Protein AF-A0A973P2M1-F1 (afdb_monomer)

Structure (mmCIF, N/CA/C/O backbone):
data_AF-A0A973P2M1-F1
#
_entry.id   AF-A0A973P2M1-F1
#
loop_
_atom_site.group_PDB
_atom_site.id
_atom_site.type_symbol
_atom_site.label_atom_id
_atom_site.label_alt_id
_atom_site.label_comp_id
_atom_site.label_asym_id
_atom_site.label_entity_id
_atom_site.label_seq_id
_atom_site.pdbx_PDB_ins_code
_atom_site.Cartn_x
_atom_site.Cartn_y
_atom_site.Cartn_z
_atom_site.occupancy
_atom_site.B_iso_or_equiv
_atom_site.auth_seq_id
_atom_site.auth_comp_id
_atom_site.auth_asym_id
_atom_site.auth_atom_id
_atom_site.pdbx_PDB_model_num
ATOM 1 N N . MET A 1 1 ? -10.713 -14.452 4.082 1.00 56.28 1 MET A N 1
ATOM 2 C CA . MET A 1 1 ? -11.538 -13.927 5.200 1.00 56.28 1 MET A CA 1
ATOM 3 C C . MET A 1 1 ? -11.435 -14.688 6.535 1.00 56.28 1 MET A C 1
ATOM 5 O O . MET A 1 1 ? -11.875 -14.142 7.535 1.00 56.28 1 MET A O 1
ATOM 9 N N . ARG A 1 2 ? -10.850 -15.899 6.624 1.00 62.06 2 ARG A N 1
ATOM 10 C CA . ARG A 1 2 ? -10.816 -16.677 7.887 1.00 62.06 2 ARG A CA 1
ATOM 11 C C . ARG A 1 2 ? -10.021 -16.006 9.027 1.00 62.06 2 ARG A C 1
ATOM 13 O O . ARG A 1 2 ? -10.547 -15.902 10.122 1.00 62.06 2 ARG A O 1
ATOM 20 N N . ARG A 1 3 ? -8.832 -15.450 8.746 1.00 62.72 3 ARG A N 1
ATOM 21 C CA . ARG A 1 3 ? -8.020 -14.713 9.744 1.00 62.72 3 ARG A CA 1
ATOM 22 C C . ARG A 1 3 ? -8.662 -13.411 10.238 1.00 62.72 3 ARG A C 1
ATOM 24 O O . ARG A 1 3 ? -8.574 -13.101 11.415 1.00 62.72 3 ARG A O 1
ATOM 31 N N . LEU A 1 4 ? -9.353 -12.662 9.371 1.00 64.44 4 LEU A N 1
ATOM 32 C CA . LEU A 1 4 ? -10.077 -11.453 9.799 1.00 64.44 4 LEU A CA 1
ATOM 33 C C . LEU A 1 4 ? -11.220 -11.789 10.771 1.00 64.44 4 LEU A C 1
ATOM 35 O O . LEU A 1 4 ? -11.523 -11.009 11.666 1.00 64.44 4 LEU A O 1
ATOM 39 N N . ALA A 1 5 ? -11.839 -12.962 10.610 1.00 65.44 5 ALA A N 1
ATOM 40 C CA . ALA A 1 5 ? -12.885 -13.433 11.510 1.00 65.44 5 ALA A CA 1
ATOM 41 C C . ALA A 1 5 ? -12.354 -13.838 12.899 1.00 65.44 5 ALA A C 1
ATOM 43 O O . ALA A 1 5 ? -13.130 -13.832 13.853 1.00 65.44 5 ALA A O 1
ATOM 44 N N . GLU A 1 6 ? -11.064 -14.166 13.022 1.00 66.94 6 GLU A N 1
ATOM 45 C CA . GLU A 1 6 ? -10.392 -14.458 14.300 1.00 66.94 6 GLU A CA 1
ATOM 46 C C . GLU A 1 6 ? -10.058 -13.168 15.071 1.00 66.94 6 GLU A C 1
ATOM 48 O O . GLU A 1 6 ? -10.055 -13.170 16.297 1.00 66.94 6 GLU A O 1
ATOM 53 N N . LEU A 1 7 ? -9.880 -12.043 14.367 1.00 66.75 7 LEU A N 1
ATOM 54 C CA . LEU A 1 7 ? -9.644 -10.707 14.938 1.00 66.75 7 LEU A CA 1
ATOM 55 C C . LEU A 1 7 ? -10.941 -9.954 15.290 1.00 66.75 7 LEU A C 1
ATOM 57 O O . LEU A 1 7 ? -10.935 -8.732 15.436 1.00 66.75 7 LEU A O 1
ATOM 61 N N . LYS A 1 8 ? -12.073 -10.662 15.406 1.00 66.25 8 LYS A N 1
ATOM 62 C CA . LYS A 1 8 ? -13.387 -10.053 15.650 1.00 66.25 8 LYS A CA 1
ATOM 63 C C . LYS A 1 8 ? -13.349 -9.122 16.871 1.00 66.25 8 LYS A C 1
ATOM 65 O O . LYS A 1 8 ? -13.128 -9.587 17.993 1.00 66.25 8 LYS A O 1
ATOM 70 N N . PRO A 1 9 ? -13.614 -7.819 16.684 1.00 65.75 9 PRO A N 1
ATOM 71 C CA . PRO A 1 9 ? -13.597 -6.880 17.789 1.00 65.75 9 PRO A CA 1
ATOM 72 C C . PRO A 1 9 ? -14.730 -7.164 18.780 1.00 65.75 9 PRO A C 1
ATOM 74 O O . PRO A 1 9 ? -15.880 -7.316 18.372 1.00 65.75 9 PRO A O 1
ATOM 77 N N . GLY A 1 10 ? -14.431 -7.146 20.081 1.00 66.75 10 GLY A N 1
ATOM 78 C CA . GLY A 1 10 ? -15.451 -7.200 21.140 1.00 66.75 10 GLY A CA 1
ATOM 79 C C . GLY A 1 10 ? -15.519 -8.509 21.925 1.00 66.75 10 GLY A C 1
ATOM 80 O O . GLY A 1 10 ? -16.264 -8.576 22.898 1.00 66.75 10 GLY A O 1
ATOM 81 N N . ALA A 1 11 ? -14.718 -9.515 21.570 1.00 71.62 11 ALA A N 1
ATOM 82 C CA . ALA A 1 11 ? -14.444 -10.620 22.481 1.00 71.62 11 ALA A CA 1
ATOM 83 C C . ALA A 1 11 ? -13.492 -10.150 23.604 1.00 71.62 11 ALA A C 1
ATOM 85 O O . ALA A 1 11 ? -12.568 -9.377 23.325 1.00 71.62 11 ALA A O 1
ATOM 86 N N . PRO A 1 12 ? -13.669 -10.598 24.861 1.00 66.06 12 PRO A N 1
ATOM 87 C CA . PRO A 1 12 ? -12.682 -10.370 25.913 1.00 66.06 12 PRO A CA 1
ATOM 88 C C . PRO A 1 12 ? -11.298 -10.846 25.447 1.00 66.06 12 PRO A C 1
ATOM 90 O O . PRO A 1 12 ? -11.143 -11.996 25.044 1.00 66.06 12 PRO A O 1
ATOM 93 N N . GLY A 1 13 ? -10.310 -9.947 25.450 1.00 66.81 13 GLY A N 1
ATOM 94 C CA . GLY A 1 13 ? -8.963 -10.228 24.941 1.00 66.81 13 GLY A CA 1
ATOM 95 C C . GLY A 1 13 ? -8.756 -10.008 23.435 1.00 66.81 13 GLY A C 1
ATOM 96 O O . GLY A 1 13 ? -7.682 -10.331 22.938 1.00 66.81 13 GLY A O 1
ATOM 97 N N . SER A 1 14 ? -9.724 -9.448 22.692 1.00 70.25 14 SER A N 1
ATOM 98 C CA . SER A 1 14 ? -9.510 -9.086 21.282 1.00 70.25 14 SER A CA 1
ATOM 99 C C . SER A 1 14 ? -8.485 -7.952 21.165 1.00 70.25 14 SER A C 1
ATOM 101 O O . SER A 1 14 ? -8.738 -6.845 21.645 1.00 70.25 14 SER A O 1
ATOM 103 N N . ILE A 1 15 ? -7.360 -8.215 20.503 1.00 71.69 15 ILE A N 1
ATOM 104 C CA . ILE A 1 15 ? -6.313 -7.233 20.196 1.00 71.69 15 ILE A CA 1
ATOM 105 C C . ILE A 1 15 ? -6.381 -6.932 18.698 1.00 71.69 15 ILE A C 1
ATOM 107 O O . ILE A 1 15 ? -6.582 -7.840 17.893 1.00 71.69 15 ILE A O 1
ATOM 111 N N . PHE A 1 16 ? -6.206 -5.668 18.321 1.00 79.50 16 PHE A N 1
ATOM 112 C CA . PHE A 1 16 ? -6.035 -5.272 16.925 1.00 79.50 16 PHE A CA 1
ATOM 113 C C . PHE A 1 16 ? -4.786 -4.400 16.785 1.00 79.50 16 PHE A C 1
ATOM 115 O O . PHE A 1 16 ? -4.393 -3.704 17.720 1.00 79.50 16 PHE A O 1
ATOM 122 N N . THR A 1 17 ? -4.170 -4.446 15.608 1.00 85.19 17 THR A N 1
ATOM 123 C CA . THR A 1 17 ? -3.038 -3.591 15.233 1.00 85.19 17 THR A CA 1
ATOM 124 C C . THR A 1 17 ? -3.508 -2.562 14.216 1.00 85.19 17 THR A C 1
ATOM 126 O O . THR A 1 17 ? -4.358 -2.865 13.376 1.00 85.19 17 THR A O 1
ATOM 129 N N . SER A 1 18 ? -2.964 -1.353 14.300 1.00 88.31 18 SER A N 1
ATOM 130 C CA . SER A 1 18 ? -3.291 -0.225 13.435 1.00 88.31 18 SER A CA 1
ATOM 131 C C . SER A 1 18 ? -2.071 0.680 13.286 1.00 88.31 18 SER A C 1
ATOM 133 O O . SER A 1 18 ? -1.275 0.767 14.217 1.00 88.31 18 SER A O 1
ATOM 135 N N . ASP A 1 19 ? -1.962 1.350 12.141 1.00 92.44 19 ASP A N 1
ATOM 136 C CA . ASP A 1 19 ? -0.983 2.422 11.892 1.00 92.44 19 ASP A CA 1
ATOM 137 C C . ASP A 1 19 ? -1.557 3.821 12.209 1.00 92.44 19 ASP A C 1
ATOM 139 O O . ASP A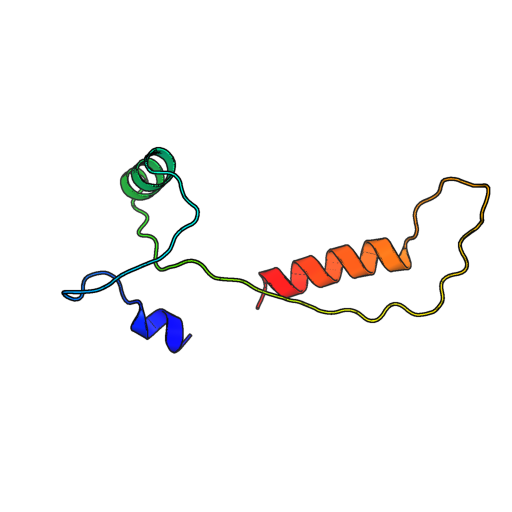 1 19 ? -0.881 4.834 12.088 1.00 92.44 19 ASP A O 1
ATOM 143 N N . LEU A 1 20 ? -2.826 3.887 12.633 1.00 93.06 20 LEU A N 1
ATOM 144 C CA . LEU A 1 20 ? -3.472 5.137 13.038 1.00 93.06 20 LEU A CA 1
ATOM 145 C C . LEU A 1 20 ? -2.849 5.681 14.328 1.00 93.06 20 LEU A C 1
ATOM 147 O O . LEU A 1 20 ? -2.749 4.966 15.331 1.00 93.06 20 LEU A O 1
ATOM 151 N N . SER A 1 21 ? -2.548 6.977 14.337 1.00 94.44 21 SER A N 1
ATOM 152 C CA . SER A 1 21 ? -2.280 7.723 15.565 1.00 94.44 21 SER A CA 1
ATOM 153 C C . SER A 1 21 ? -3.504 7.729 16.491 1.00 94.44 21 SER A C 1
ATOM 155 O O . SER A 1 21 ? -4.634 7.442 16.086 1.00 94.44 21 SER A O 1
ATOM 157 N N . VAL A 1 22 ? -3.301 8.110 17.757 1.00 92.69 22 VAL A N 1
ATOM 158 C CA . VAL A 1 22 ? -4.398 8.208 18.739 1.00 92.69 22 VAL A CA 1
ATOM 159 C C . VAL A 1 22 ? -5.510 9.138 18.243 1.00 92.69 22 VAL A C 1
ATOM 161 O O . VAL A 1 22 ? -6.686 8.798 18.357 1.00 92.69 22 VAL A O 1
ATOM 164 N N . ASN A 1 23 ? -5.150 10.277 17.646 1.00 97.19 23 ASN A N 1
ATOM 165 C CA . ASN A 1 23 ? -6.121 11.245 17.140 1.00 97.19 23 ASN A CA 1
ATOM 166 C C . ASN A 1 23 ? -6.931 10.671 15.972 1.00 97.19 23 ASN A C 1
ATOM 168 O O . ASN A 1 23 ? -8.155 10.770 15.969 1.00 97.19 23 ASN A O 1
ATOM 172 N N . GLU A 1 24 ? -6.276 10.022 15.009 1.00 95.75 24 GLU A N 1
ATOM 173 C CA . GLU A 1 24 ? -6.961 9.411 13.865 1.00 95.75 24 GLU A CA 1
ATOM 174 C C . GLU A 1 24 ? -7.875 8.263 14.301 1.00 95.75 24 GLU A C 1
ATOM 176 O O . GLU A 1 24 ? -8.999 8.144 13.816 1.00 95.75 24 GLU A O 1
ATOM 181 N N . PHE A 1 25 ? -7.440 7.451 15.268 1.00 92.50 25 PHE A N 1
ATOM 182 C CA . PHE A 1 25 ? -8.278 6.400 15.835 1.00 92.50 25 PHE A CA 1
ATOM 183 C C . PHE A 1 25 ? -9.556 6.960 16.477 1.00 92.50 25 PHE A C 1
ATOM 185 O O . PHE A 1 25 ? -10.640 6.403 16.280 1.00 92.50 25 PHE A O 1
ATOM 192 N N . LEU A 1 26 ? -9.449 8.065 17.222 1.00 93.75 26 LEU A N 1
ATOM 193 C CA . LEU A 1 26 ? -10.609 8.722 17.825 1.00 93.75 26 LEU A CA 1
ATOM 194 C C . LEU A 1 26 ? -11.559 9.289 16.765 1.00 93.75 26 LEU A C 1
ATOM 196 O O . LEU A 1 26 ? -12.763 9.087 16.890 1.00 93.75 26 LEU A O 1
ATOM 200 N N . LEU A 1 27 ? -11.033 9.900 15.699 1.00 96.50 27 LEU A N 1
ATOM 201 C CA . LEU A 1 27 ? -11.841 10.436 14.596 1.00 96.50 27 LEU A CA 1
ATOM 202 C C . LEU A 1 27 ? -12.604 9.337 13.847 1.00 96.50 27 LEU A C 1
ATOM 204 O O . LEU A 1 27 ? -13.792 9.477 13.574 1.00 96.50 27 LEU A O 1
ATOM 208 N N . VAL A 1 28 ? -11.949 8.210 13.554 1.00 93.62 28 VAL A N 1
ATOM 209 C CA . VAL A 1 28 ? -12.594 7.051 12.911 1.00 93.62 28 VAL A CA 1
ATOM 210 C C . VAL A 1 28 ? -13.717 6.501 13.796 1.00 93.62 28 VAL A C 1
ATOM 212 O O . VAL A 1 28 ? -14.794 6.171 13.298 1.00 93.62 28 VAL A O 1
ATOM 215 N N . LYS A 1 29 ? -13.493 6.452 15.115 1.00 91.69 29 LYS A N 1
ATOM 216 C CA . LYS A 1 29 ? -14.501 6.025 16.090 1.00 91.69 29 LYS A CA 1
ATOM 217 C C . LYS A 1 29 ? -15.673 7.007 16.187 1.00 91.69 29 LYS A C 1
ATOM 219 O O . LYS A 1 29 ? -16.814 6.560 16.256 1.00 91.69 29 LYS A O 1
ATOM 224 N N . GLU A 1 30 ? -15.408 8.312 16.191 1.00 95.94 30 GLU A N 1
ATOM 225 C CA . GLU A 1 30 ? -16.433 9.367 16.188 1.00 95.94 30 GLU A CA 1
ATOM 226 C C . GLU A 1 30 ? -17.278 9.326 14.909 1.00 95.94 30 GLU A C 1
ATOM 228 O O . GLU A 1 30 ? -18.501 9.421 14.973 1.00 95.94 30 GLU A O 1
ATOM 233 N N . ALA A 1 31 ? -16.647 9.052 13.764 1.00 96.75 31 ALA A N 1
ATOM 234 C CA . ALA A 1 31 ? -17.321 8.811 12.489 1.00 96.75 31 ALA A CA 1
ATOM 235 C C . ALA A 1 31 ? -18.124 7.489 12.445 1.00 96.75 31 ALA A C 1
ATOM 237 O O . ALA A 1 31 ? -18.726 7.168 11.422 1.00 96.75 31 ALA A O 1
ATOM 238 N N . GLY A 1 32 ? -18.146 6.711 13.535 1.00 94.56 32 GLY A N 1
ATOM 239 C CA . GLY A 1 32 ? -18.929 5.481 13.669 1.00 94.56 32 GLY A CA 1
ATOM 240 C C . GLY A 1 32 ? -18.257 4.226 13.110 1.00 94.56 32 GLY A C 1
ATOM 241 O O . GLY A 1 32 ? -18.875 3.160 13.078 1.00 94.56 32 GLY A O 1
ATOM 242 N N . PHE A 1 33 ? -16.993 4.308 12.694 1.00 91.06 33 PHE A N 1
ATOM 243 C CA . PHE A 1 33 ? -16.248 3.159 12.192 1.00 91.06 33 PHE A CA 1
ATOM 244 C C . PHE A 1 33 ? -15.487 2.456 13.315 1.00 91.06 33 PHE A C 1
ATOM 246 O O . PHE A 1 33 ? -14.927 3.071 14.223 1.00 91.06 33 PHE A O 1
ATOM 253 N N . ARG A 1 34 ? -15.422 1.125 13.228 1.00 86.19 34 ARG A N 1
ATOM 254 C CA . ARG A 1 34 ? -14.632 0.301 14.142 1.00 86.19 34 ARG A CA 1
ATOM 255 C C . ARG A 1 34 ? -13.502 -0.391 13.380 1.00 86.19 34 ARG A C 1
ATOM 257 O O . ARG A 1 34 ? -13.795 -1.258 12.557 1.00 86.19 34 ARG A O 1
ATOM 264 N N . PRO A 1 35 ? -12.229 -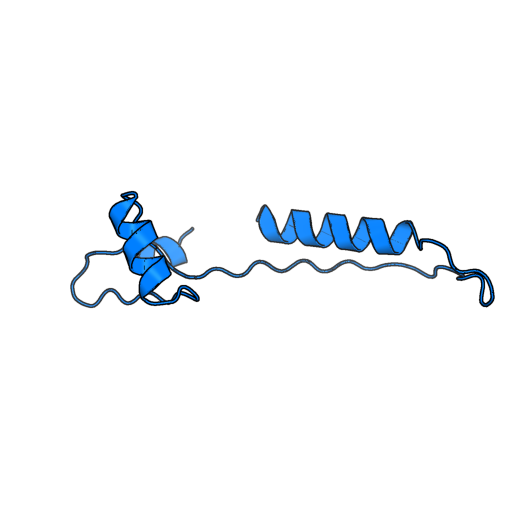0.066 13.664 1.00 85.69 35 PRO A N 1
ATOM 265 C CA . PRO A 1 35 ? -11.103 -0.758 13.048 1.00 85.69 35 PRO A CA 1
ATOM 266 C C . PRO A 1 35 ? -11.132 -2.259 13.359 1.00 85.69 35 PRO A C 1
ATOM 268 O O . PRO A 1 35 ? -11.369 -2.655 14.502 1.00 85.69 35 PRO A O 1
ATOM 271 N N . LEU A 1 36 ? -10.903 -3.087 12.337 1.00 83.38 36 LEU A N 1
ATOM 272 C CA . LEU A 1 36 ? -10.845 -4.550 12.471 1.00 83.38 36 LEU A CA 1
ATOM 273 C C . LEU A 1 36 ? -9.403 -5.058 12.596 1.00 83.38 36 LEU A C 1
ATOM 275 O O . LEU A 1 36 ? -9.140 -6.014 13.317 1.00 83.38 36 LEU A O 1
ATOM 279 N N . GLY A 1 37 ? -8.468 -4.410 11.907 1.00 83.38 37 GLY A N 1
ATOM 280 C CA . GLY A 1 37 ? -7.050 -4.745 11.933 1.00 83.38 37 GLY A CA 1
ATOM 281 C C . GLY A 1 37 ? -6.325 -4.214 10.702 1.00 83.38 37 GLY A C 1
ATOM 282 O O . GLY A 1 37 ? -6.950 -3.874 9.697 1.00 83.38 37 GLY A O 1
ATOM 283 N N . LEU A 1 38 ? -5.001 -4.150 10.796 1.00 87.12 38 LEU A N 1
ATOM 284 C CA . LEU A 1 38 ? -4.116 -3.791 9.697 1.00 87.12 38 LEU A CA 1
ATOM 285 C C . LEU A 1 38 ? -3.946 -4.977 8.736 1.00 87.12 38 LEU A C 1
ATOM 287 O O . LEU A 1 38 ? -3.644 -6.093 9.161 1.00 87.12 38 LEU A O 1
ATOM 291 N N . VAL A 1 39 ? -4.119 -4.727 7.438 1.00 86.50 39 VAL A N 1
ATOM 292 C CA . VAL A 1 39 ? -3.886 -5.708 6.369 1.00 86.50 39 VAL A CA 1
ATOM 293 C C . VAL A 1 39 ? -2.844 -5.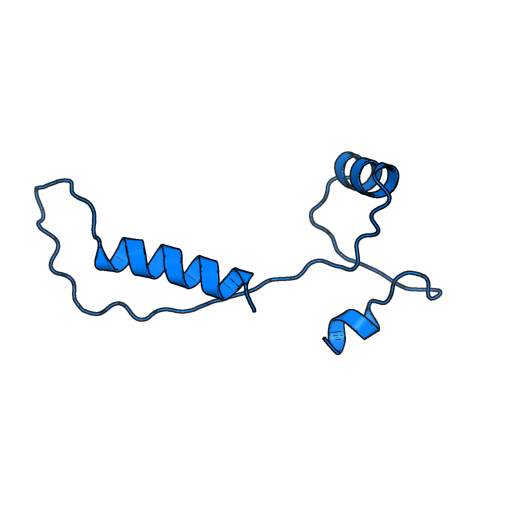186 5.389 1.00 86.50 39 VAL A C 1
ATOM 295 O O . VAL A 1 39 ? -2.723 -3.982 5.184 1.00 86.50 39 VAL A O 1
ATOM 298 N N . LEU A 1 40 ? -2.101 -6.107 4.778 1.00 89.25 40 LEU A N 1
ATOM 299 C CA . LEU A 1 40 ? -1.115 -5.815 3.745 1.00 89.25 40 LEU A CA 1
ATOM 300 C C . LEU A 1 40 ? -1.397 -6.697 2.527 1.00 89.25 40 LEU A C 1
ATOM 302 O O . LEU A 1 40 ? -1.507 -7.917 2.663 1.00 89.25 40 LEU A O 1
ATOM 306 N N . GLY A 1 41 ? -1.470 -6.076 1.352 1.00 91.06 41 GLY A N 1
ATOM 307 C CA . GLY A 1 41 ? -1.494 -6.751 0.058 1.00 91.06 41 GLY A CA 1
ATOM 308 C C . GLY A 1 41 ? -0.148 -6.608 -0.651 1.00 91.06 41 GLY A C 1
ATOM 309 O O . GLY A 1 41 ? 0.541 -5.601 -0.497 1.00 91.06 41 GLY A O 1
ATOM 310 N N . SER A 1 42 ? 0.241 -7.619 -1.425 1.00 92.31 42 SER A N 1
ATOM 311 C CA . SER A 1 42 ? 1.454 -7.584 -2.247 1.00 92.31 42 SER A CA 1
ATOM 312 C C . SER A 1 42 ? 1.174 -8.175 -3.623 1.00 92.31 42 SER A C 1
ATOM 314 O O . SER A 1 42 ? 0.379 -9.106 -3.763 1.00 92.31 42 SER A O 1
ATOM 316 N N . SER A 1 43 ? 1.831 -7.621 -4.637 1.00 93.25 43 SER A N 1
ATOM 317 C CA . SER A 1 43 ? 1.744 -8.052 -6.028 1.00 93.25 43 SER A CA 1
ATOM 318 C C . SER A 1 43 ? 3.126 -7.952 -6.660 1.00 93.25 43 SER A C 1
ATOM 320 O O . SER A 1 43 ? 3.864 -7.000 -6.403 1.00 93.25 43 SER A O 1
ATOM 322 N N . ILE A 1 44 ? 3.483 -8.945 -7.470 1.00 90.81 44 ILE A N 1
ATOM 323 C CA . ILE A 1 44 ? 4.799 -9.052 -8.099 1.00 90.81 44 ILE A CA 1
ATOM 324 C C . ILE A 1 44 ? 4.595 -9.121 -9.607 1.00 90.81 44 ILE A C 1
ATOM 326 O O . ILE A 1 44 ? 3.820 -9.944 -10.094 1.00 90.81 44 ILE A O 1
ATOM 330 N N . TYR A 1 45 ? 5.310 -8.265 -10.335 1.00 90.19 45 TYR A N 1
ATOM 331 C CA . TYR A 1 45 ? 5.305 -8.218 -11.793 1.00 90.19 45 TYR A CA 1
ATOM 332 C C . TYR A 1 45 ? 6.688 -8.520 -12.351 1.00 90.19 45 TYR A C 1
ATOM 334 O O . TYR A 1 45 ? 7.696 -8.032 -11.845 1.00 90.19 45 TYR A O 1
ATOM 342 N N . HIS A 1 46 ? 6.719 -9.293 -13.432 1.00 89.44 46 HIS A N 1
ATOM 343 C CA . HIS A 1 46 ? 7.920 -9.495 -14.224 1.00 89.44 46 HIS A CA 1
ATOM 344 C C . HIS A 1 46 ? 7.876 -8.572 -15.442 1.00 89.44 46 HIS A C 1
ATOM 346 O O . HIS A 1 46 ? 7.036 -8.742 -16.327 1.00 89.44 46 HIS A O 1
ATOM 352 N N . VAL A 1 47 ? 8.789 -7.605 -15.490 1.00 87.75 47 VAL A N 1
ATOM 353 C CA . VAL A 1 47 ? 8.983 -6.729 -16.649 1.00 87.75 47 VAL A CA 1
ATOM 354 C C . VAL A 1 47 ? 10.171 -7.263 -17.443 1.00 87.75 47 VAL A C 1
ATOM 356 O O . VAL A 1 47 ? 11.244 -7.482 -16.886 1.00 87.75 47 VAL A O 1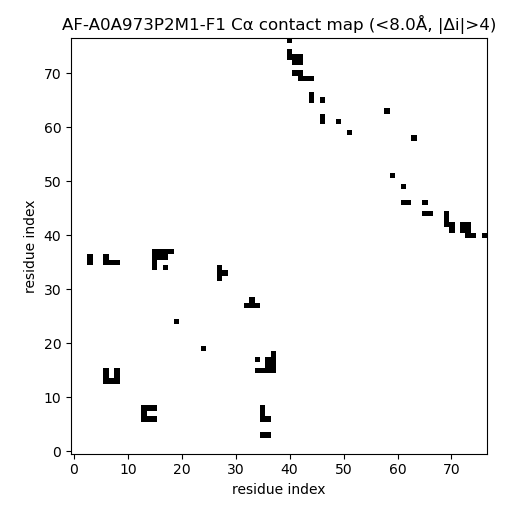
ATOM 359 N N . GLY A 1 48 ? 9.964 -7.523 -18.736 1.00 85.44 48 GLY A N 1
ATOM 360 C CA . GLY A 1 48 ? 11.021 -7.989 -19.636 1.00 85.44 48 GLY A CA 1
ATOM 361 C C . GLY A 1 48 ? 12.069 -6.913 -19.944 1.00 85.44 48 GLY A C 1
ATOM 362 O O . GLY A 1 48 ? 12.083 -5.833 -19.356 1.00 85.44 48 GLY A O 1
ATOM 363 N N . LEU A 1 49 ? 12.953 -7.190 -20.905 1.00 83.12 49 LEU 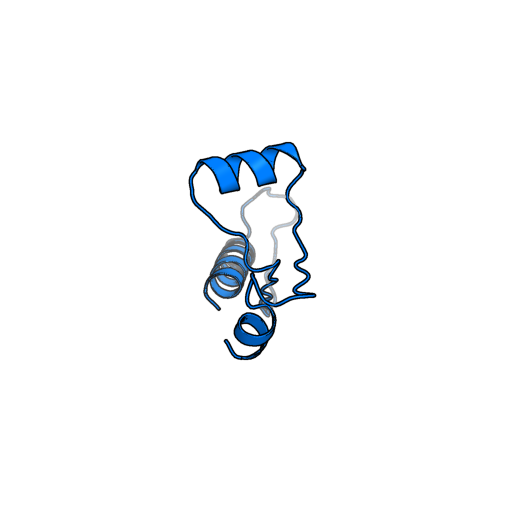A N 1
ATOM 364 C CA . LEU A 1 49 ? 13.988 -6.236 -21.305 1.00 83.12 49 LEU A CA 1
ATOM 365 C C . LEU A 1 49 ? 13.369 -5.019 -22.015 1.00 83.12 49 LEU A C 1
ATOM 367 O O . LEU A 1 49 ? 12.853 -5.139 -23.125 1.00 83.12 49 LEU A O 1
ATOM 371 N N . GLN A 1 50 ? 13.482 -3.839 -21.405 1.00 80.19 50 GLN A N 1
ATOM 372 C CA . GLN A 1 50 ? 13.142 -2.561 -22.027 1.00 80.19 50 GLN A CA 1
ATOM 373 C C . GLN A 1 50 ? 14.419 -1.751 -22.269 1.00 80.19 50 GLN A C 1
ATOM 375 O O . GLN A 1 50 ? 15.110 -1.354 -21.331 1.00 80.19 50 GLN A O 1
ATOM 380 N N . VAL A 1 51 ? 14.733 -1.481 -23.537 1.00 80.31 51 VAL A N 1
ATOM 381 C CA . VAL A 1 51 ? 15.888 -0.652 -23.905 1.00 80.31 51 VAL A CA 1
ATOM 382 C C . VAL A 1 51 ? 15.545 0.818 -23.659 1.00 80.31 51 VAL A C 1
ATOM 384 O O . VAL A 1 51 ? 14.840 1.448 -24.446 1.00 80.3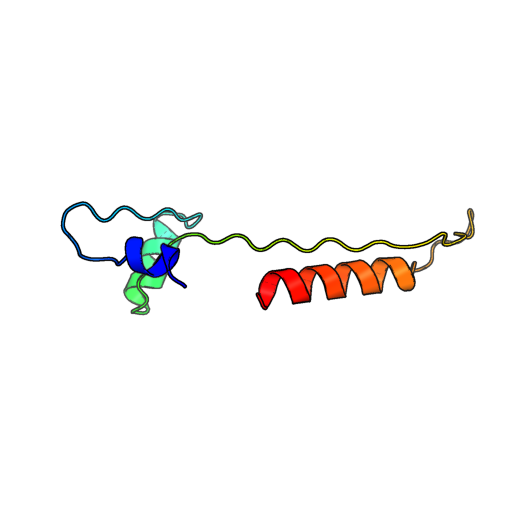1 51 VAL A O 1
ATOM 387 N N . ALA A 1 52 ? 16.039 1.370 -22.552 1.00 79.88 52 ALA A N 1
ATOM 388 C CA . ALA A 1 52 ? 15.962 2.802 -22.287 1.00 79.88 52 ALA A CA 1
ATOM 389 C C . ALA A 1 52 ? 16.875 3.580 -23.253 1.00 79.88 52 ALA A C 1
ATOM 391 O O . ALA A 1 52 ? 17.940 3.096 -23.639 1.00 79.88 52 ALA A O 1
ATOM 392 N N . ARG A 1 53 ? 16.489 4.802 -23.640 1.00 82.12 53 ARG A N 1
ATOM 393 C CA . ARG A 1 53 ? 17.367 5.717 -24.391 1.00 82.12 53 ARG A CA 1
ATOM 394 C C . ARG A 1 53 ? 18.171 6.569 -23.414 1.00 82.12 53 ARG A C 1
ATOM 396 O O . ARG A 1 53 ? 17.702 7.599 -22.939 1.00 82.12 53 ARG A O 1
ATOM 403 N N . TRP A 1 54 ? 19.395 6.136 -23.136 1.00 75.50 54 TRP A N 1
ATOM 404 C CA . TRP A 1 54 ? 20.331 6.824 -22.250 1.00 75.50 54 TRP A CA 1
ATOM 405 C C . TRP A 1 54 ? 20.712 8.164 -22.902 1.00 75.50 54 TRP A C 1
ATOM 407 O O . TRP A 1 54 ? 21.375 8.184 -23.933 1.00 75.50 54 TRP A O 1
ATOM 417 N N . GLY A 1 55 ? 20.201 9.277 -22.370 1.00 86.81 55 GLY A N 1
ATOM 418 C CA . GLY A 1 55 ? 20.378 10.624 -22.939 1.00 86.81 55 GLY A CA 1
ATOM 419 C C . GLY A 1 55 ? 19.078 11.353 -23.294 1.00 86.81 55 GLY A C 1
ATOM 420 O O . GLY A 1 55 ? 19.114 12.539 -23.612 1.00 86.81 55 GLY A O 1
ATOM 421 N N . LYS A 1 56 ? 17.922 10.686 -23.199 1.00 86.12 56 LYS A N 1
ATO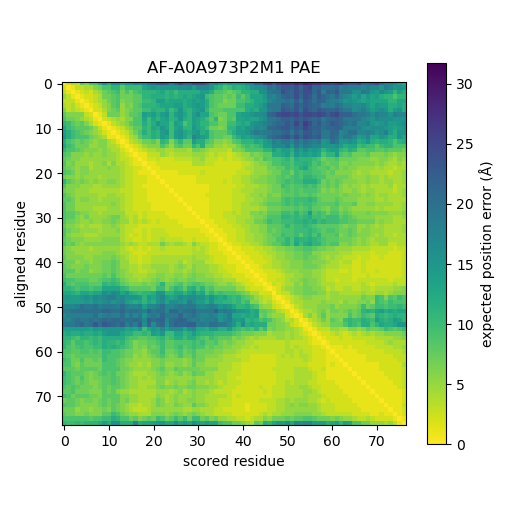M 422 C CA . LYS A 1 56 ? 16.613 11.349 -23.208 1.00 86.12 56 LYS A CA 1
ATOM 423 C C . LYS A 1 56 ? 15.851 11.029 -21.930 1.00 86.12 56 LYS A C 1
ATOM 425 O O . LYS A 1 56 ? 15.633 9.865 -21.616 1.00 86.12 56 LYS A O 1
ATOM 430 N N . SER A 1 57 ? 15.418 12.075 -21.231 1.00 89.88 57 SER A N 1
ATOM 431 C CA . SER A 1 57 ? 14.423 11.939 -20.169 1.00 89.88 57 SER A CA 1
ATOM 432 C C . SER A 1 57 ? 13.063 11.682 -20.815 1.00 89.88 57 SER A C 1
ATOM 434 O O . SER A 1 57 ? 12.595 12.501 -21.607 1.00 89.88 57 SER A O 1
ATOM 436 N N . GLN A 1 58 ? 12.479 10.519 -20.543 1.00 89.25 58 GLN A N 1
ATOM 437 C CA . GLN A 1 58 ? 11.169 10.113 -21.044 1.00 89.25 58 GLN A CA 1
ATOM 438 C C . GLN A 1 58 ? 10.537 9.098 -20.093 1.00 89.25 58 GLN A C 1
ATOM 440 O O . GLN A 1 58 ? 11.241 8.440 -19.323 1.00 89.25 58 GLN A O 1
ATOM 445 N N . GLU A 1 59 ? 9.218 8.951 -20.179 1.00 89.69 59 GLU A N 1
ATOM 446 C CA . GLU A 1 59 ? 8.515 7.888 -19.474 1.00 89.69 59 GLU A CA 1
ATOM 447 C C . GLU A 1 59 ? 8.936 6.502 -19.997 1.00 89.69 59 GLU A C 1
ATOM 449 O O . GLU A 1 59 ? 9.265 6.315 -21.176 1.00 89.69 59 GLU A O 1
ATOM 454 N N . LEU A 1 60 ? 8.966 5.526 -19.086 1.00 91.06 60 LEU A N 1
ATOM 455 C CA . LEU A 1 60 ? 9.158 4.116 -19.402 1.00 91.06 60 LEU A CA 1
ATOM 456 C C . LEU A 1 60 ? 7.809 3.401 -19.311 1.00 91.06 60 LEU A C 1
ATOM 458 O O . LEU A 1 60 ? 7.552 2.708 -18.332 1.00 91.06 60 LEU A O 1
ATOM 462 N N . ASP A 1 61 ? 6.975 3.547 -20.341 1.00 89.75 61 ASP A N 1
ATOM 463 C CA . ASP A 1 61 ? 5.561 3.141 -20.313 1.00 89.75 61 ASP A CA 1
ATOM 464 C C . ASP A 1 61 ? 5.327 1.718 -19.789 1.00 89.75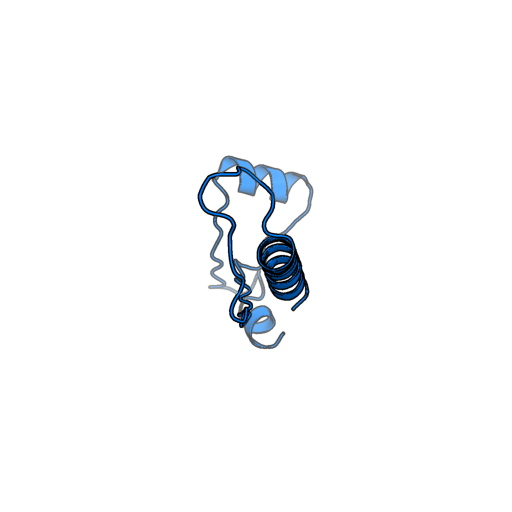 61 ASP A C 1
ATOM 466 O O . ASP A 1 61 ? 4.457 1.508 -18.950 1.00 89.75 61 ASP A O 1
ATOM 470 N N . VAL A 1 62 ? 6.120 0.730 -20.223 1.00 90.19 62 VAL A N 1
ATOM 471 C CA . VAL A 1 62 ? 5.952 -0.667 -19.775 1.00 90.19 62 VAL A CA 1
ATOM 472 C C . VAL A 1 62 ? 6.193 -0.801 -18.270 1.00 90.19 62 VAL A C 1
ATOM 474 O O . VAL A 1 62 ? 5.407 -1.449 -17.580 1.00 90.19 62 VAL A O 1
ATOM 477 N N . LEU A 1 63 ? 7.251 -0.176 -17.748 1.00 91.19 63 LEU A N 1
ATOM 478 C CA . LEU A 1 63 ? 7.529 -0.166 -16.315 1.00 91.19 63 LEU A CA 1
ATOM 479 C C . LEU A 1 63 ? 6.461 0.623 -15.549 1.00 91.19 63 LEU A C 1
ATOM 481 O O . LEU A 1 63 ? 5.944 0.115 -14.555 1.00 91.19 63 LEU A O 1
ATOM 485 N N . SER A 1 64 ? 6.102 1.821 -16.021 1.00 92.88 64 SER A N 1
ATOM 486 C CA . SER A 1 64 ? 5.067 2.657 -15.405 1.00 92.88 64 SER A CA 1
ATOM 487 C C . SER A 1 64 ? 3.751 1.890 -15.270 1.00 92.88 64 SER A C 1
ATOM 489 O O . SER A 1 64 ? 3.210 1.761 -14.172 1.00 92.88 64 SER A O 1
ATOM 491 N N . GLN A 1 65 ? 3.261 1.312 -16.369 1.00 93.19 65 GLN A N 1
ATOM 492 C CA . GLN A 1 65 ? 2.013 0.550 -16.386 1.00 93.19 65 GLN A CA 1
ATOM 493 C C . GLN A 1 65 ? 2.098 -0.705 -15.512 1.00 93.19 65 GLN A C 1
ATOM 495 O O . GLN A 1 65 ? 1.154 -1.002 -14.780 1.00 93.19 65 GLN A O 1
ATOM 500 N N . ALA A 1 66 ? 3.235 -1.410 -15.511 1.00 93.69 66 ALA A N 1
ATOM 501 C CA . ALA A 1 66 ? 3.438 -2.550 -14.621 1.00 93.69 66 ALA A CA 1
ATOM 502 C C . ALA A 1 66 ? 3.356 -2.147 -13.140 1.00 93.69 66 ALA A C 1
ATOM 504 O O . ALA A 1 66 ? 2.731 -2.855 -12.353 1.00 93.69 66 ALA A O 1
ATOM 505 N N . MET A 1 67 ? 3.928 -1.001 -12.752 1.00 93.62 67 MET A N 1
ATOM 506 C CA . MET A 1 67 ? 3.839 -0.495 -11.378 1.00 93.62 67 MET A CA 1
ATOM 507 C C . MET A 1 67 ? 2.406 -0.120 -10.991 1.00 93.62 67 MET A C 1
ATOM 509 O O . MET A 1 67 ? 1.954 -0.492 -9.904 1.00 93.62 67 MET A O 1
ATOM 513 N N . TYR A 1 68 ? 1.678 0.577 -11.870 1.00 94.31 68 TYR A N 1
ATOM 514 C CA . TYR A 1 68 ? 0.277 0.927 -11.622 1.00 94.31 68 TYR A CA 1
ATOM 515 C C . TYR A 1 68 ? -0.590 -0.317 -11.451 1.00 94.31 68 TYR A C 1
ATOM 517 O O . TYR A 1 68 ? -1.317 -0.432 -10.464 1.00 94.31 68 TYR A O 1
ATOM 525 N N . HIS A 1 69 ? -0.449 -1.283 -12.355 1.00 94.12 69 HIS A N 1
ATOM 526 C CA . HIS A 1 69 ? -1.249 -2.497 -12.316 1.00 94.12 69 HIS A CA 1
ATOM 527 C C . HIS A 1 69 ? -0.883 -3.396 -11.127 1.00 94.12 69 HIS A C 1
ATOM 529 O O . HIS A 1 69 ? -1.761 -3.964 -10.479 1.00 94.12 69 HIS A O 1
ATOM 535 N N . ALA A 1 70 ? 0.404 -3.489 -10.771 1.00 94.00 70 ALA A N 1
ATOM 536 C CA . ALA A 1 70 ? 0.829 -4.205 -9.572 1.00 94.00 70 ALA A CA 1
ATOM 537 C C . ALA A 1 70 ? 0.192 -3.605 -8.307 1.00 94.00 70 ALA A C 1
ATOM 539 O O . ALA A 1 70 ? -0.322 -4.350 -7.471 1.00 94.00 70 ALA A O 1
ATOM 540 N N . ARG A 1 71 ? 0.173 -2.270 -8.186 1.00 93.25 71 ARG A N 1
ATOM 541 C CA . ARG A 1 71 ? -0.467 -1.569 -7.065 1.00 93.25 71 ARG A CA 1
ATOM 542 C C . ARG A 1 71 ? -1.969 -1.829 -7.012 1.00 93.25 71 ARG A C 1
ATOM 544 O O . ARG A 1 71 ? -2.483 -2.129 -5.939 1.00 93.25 71 ARG A O 1
ATOM 551 N N . GLU A 1 72 ? -2.658 -1.720 -8.143 1.00 94.06 72 GLU A N 1
ATOM 552 C CA . GLU A 1 72 ? -4.096 -1.983 -8.221 1.00 94.06 72 GLU A CA 1
ATOM 553 C C . GLU A 1 72 ? -4.414 -3.411 -7.759 1.00 94.06 72 GLU A C 1
ATOM 555 O O . GLU A 1 72 ? -5.193 -3.605 -6.829 1.00 94.06 72 GLU A O 1
ATOM 560 N N . LEU A 1 73 ? -3.704 -4.406 -8.296 1.00 94.19 73 LEU A N 1
ATOM 561 C CA . LEU A 1 73 ? -3.883 -5.809 -7.920 1.00 94.19 73 LEU A CA 1
ATOM 562 C C . LEU A 1 73 ? -3.593 -6.086 -6.441 1.00 94.19 73 LEU A C 1
ATOM 564 O O . LEU A 1 73 ? -4.267 -6.923 -5.841 1.00 94.19 73 LEU A O 1
ATOM 568 N N . ALA A 1 74 ? -2.605 -5.405 -5.856 1.00 94.00 74 ALA A N 1
ATOM 569 C CA . ALA A 1 74 ? -2.310 -5.519 -4.430 1.00 94.00 74 ALA A CA 1
ATOM 570 C C . ALA A 1 74 ? -3.427 -4.929 -3.551 1.00 94.00 74 ALA A C 1
ATOM 572 O O . ALA A 1 74 ? -3.597 -5.382 -2.425 1.00 94.00 74 ALA A O 1
ATOM 573 N N . MET A 1 75 ? -4.181 -3.942 -4.048 1.00 93.38 75 MET A N 1
ATOM 574 C CA . MET A 1 75 ? -5.293 -3.318 -3.323 1.00 93.38 75 MET A CA 1
ATOM 575 C C . MET A 1 75 ? -6.622 -4.069 -3.491 1.00 93.38 75 MET A C 1
ATOM 577 O O . MET A 1 75 ? -7.471 -3.991 -2.608 1.00 93.38 75 MET A O 1
ATOM 581 N N . THR A 1 76 ? -6.832 -4.768 -4.612 1.00 90.31 76 THR A N 1
ATOM 582 C CA . THR A 1 76 ? -8.106 -5.456 -4.901 1.00 90.31 76 THR A CA 1
ATOM 583 C C . THR A 1 76 ? -8.218 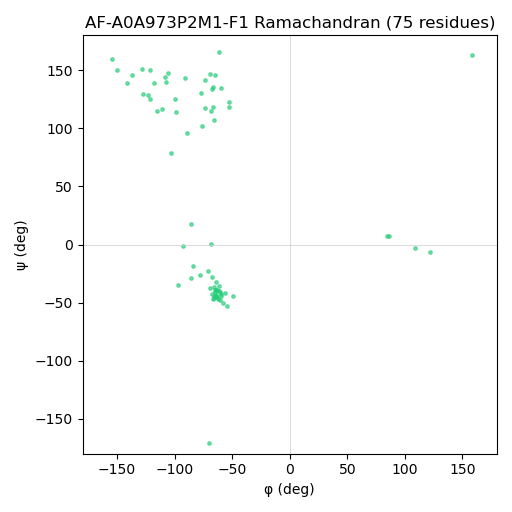-6.855 -4.277 1.00 90.31 76 THR A C 1
ATOM 585 O O . THR A 1 76 ? -9.328 -7.380 -4.183 1.00 90.31 76 THR A O 1
ATOM 588 N N . ARG A 1 77 ? -7.106 -7.487 -3.879 1.00 73.69 77 ARG A N 1
ATOM 589 C CA . ARG A 1 77 ? -7.094 -8.844 -3.292 1.00 73.69 77 ARG A CA 1
ATOM 590 C C . ARG A 1 77 ? -7.152 -8.843 -1.769 1.00 73.69 77 ARG A C 1
ATOM 592 O O . ARG A 1 77 ? -7.848 -9.740 -1.237 1.00 73.69 77 ARG A O 1
#

Nearest PDB structures (foldseek):
  4uce-assembly2_B  TM=2.996E-01  e=6.718E+00  Human respiratory syncytial virus A2

Radius of gyration: 19.97 Å; Cα contacts (8 Å, |Δi|>4): 48; chains: 1; bounding box: 39×29×50 Å

Solvent-accessible surface area (backbone atoms only — not comparable to full-atom values): 5182 Å² total; per-residue (Å²): 114,72,70,64,63,73,35,44,77,83,50,94,86,59,70,71,53,71,91,63,51,75,67,54,50,50,52,43,44,71,73,70,47,78,88,58,56,70,83,85,63,76,59,87,78,88,78,77,96,73,89,76,61,90,92,58,93,71,86,56,62,70,60,54,51,48,52,53,51,30,52,50,55,19,71,76,110

Foldseek 3Di:
DVVLVVLDPDPVVRDADDPDDPVRCVVCVVVVHDDSYDDWFFFDDDDDDDDDDDPDDDDPVSVVVRVVVRVVVRVVD

Mean predicted aligned error: 7.4 Å

Sequence (77 aa):
MRRLAELKPGAPGSIFTSDLSVNEFLLVKEAGFRPLGLVLGSSIYHVGLQVARWGKSQELDVLSQAMYHARELAMTR

pLDDT: mean 85.07, std 10.62, range [56.28, 97.19]

Secondary structure (DSSP, 8-state):
-HHHHHT-TTSTT--------HHHHHHHHHTT---------------------TT-----HHHHHHHHHHHHHHHH-